Protein AF-D5USF1-F1 (afdb_monomer)

Sequence (126 aa):
MLIGDADVLSHYRALLVREPSLQWAEIWSLASYSKDLSPAAAAPVRLPPGRLRGTAEQVLADLDATHAAYQEYLLACAVPLLIQADPRFGNRESQLVTAVSERVDSIPAARAALAAIRRYGYRSKR

Solvent-accessible surface area (backbone atoms only — not comparable to full-atom values): 6884 Å² total; per-residue (Å²): 134,84,77,49,72,68,56,50,50,54,51,49,44,55,47,41,75,73,32,69,69,52,44,48,51,53,51,48,52,50,23,35,75,43,63,49,36,62,89,84,65,76,88,87,67,79,48,63,76,39,51,39,39,45,33,40,52,50,52,54,51,44,61,73,73,52,58,68,72,58,40,35,46,38,28,60,46,50,50,44,52,47,30,68,39,17,41,33,32,28,69,38,46,68,59,50,53,50,60,39,58,78,30,47,89,81,32,85,30,21,54,60,26,52,53,39,45,58,65,35,36,63,65,73,79,113

Structure (mmCIF, N/CA/C/O backbone):
data_AF-D5USF1-F1
#
_entry.id   AF-D5USF1-F1
#
loop_
_atom_site.group_PDB
_atom_site.id
_atom_site.type_symbol
_atom_site.label_atom_id
_atom_site.label_alt_id
_atom_site.label_comp_id
_atom_site.label_asym_id
_atom_site.label_entity_id
_atom_site.label_seq_id
_atom_site.pdbx_PDB_ins_code
_atom_site.Cartn_x
_atom_site.Cartn_y
_atom_site.Cartn_z
_atom_site.occupancy
_atom_site.B_iso_or_equiv
_atom_site.auth_seq_id
_atom_site.auth_comp_id
_atom_site.auth_asym_id
_atom_site.auth_atom_id
_atom_site.pdbx_PDB_model_num
ATOM 1 N N . MET A 1 1 ? 30.298 6.617 -4.838 1.00 42.69 1 MET A N 1
ATOM 2 C CA . MET A 1 1 ? 29.558 5.360 -5.063 1.00 42.69 1 MET A CA 1
ATOM 3 C C . MET A 1 1 ? 28.088 5.739 -5.126 1.00 42.69 1 MET A C 1
ATOM 5 O O . MET A 1 1 ? 27.538 6.112 -4.101 1.00 42.69 1 MET A O 1
ATOM 9 N N . LEU A 1 2 ? 27.514 5.823 -6.328 1.00 49.16 2 LEU A N 1
ATOM 10 C CA . LEU A 1 2 ? 26.082 6.084 -6.494 1.00 49.16 2 LEU A CA 1
ATOM 11 C C . LEU A 1 2 ? 25.364 4.775 -6.165 1.00 49.16 2 LEU A C 1
ATOM 13 O O . LEU 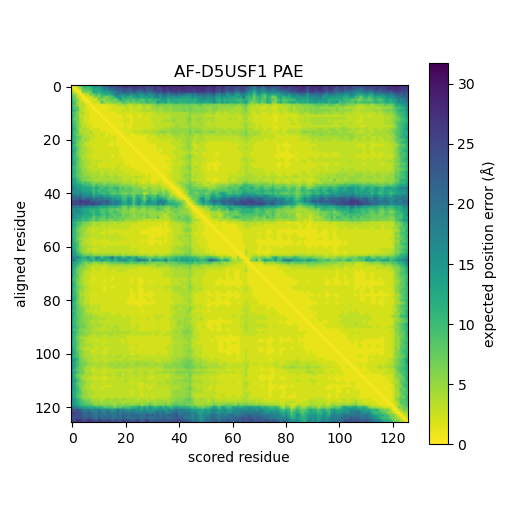A 1 2 ? 25.555 3.787 -6.867 1.00 49.16 2 LEU A O 1
ATOM 17 N N . ILE A 1 3 ? 24.641 4.749 -5.050 1.00 55.62 3 ILE A N 1
ATOM 18 C CA . ILE A 1 3 ? 23.758 3.638 -4.695 1.00 55.62 3 ILE A CA 1
ATOM 19 C C . ILE A 1 3 ? 22.618 3.670 -5.719 1.00 55.62 3 ILE A C 1
ATOM 21 O O . ILE A 1 3 ? 21.973 4.707 -5.861 1.00 55.62 3 ILE A O 1
ATOM 25 N N . GLY A 1 4 ? 22.424 2.591 -6.480 1.00 69.38 4 GLY A N 1
ATOM 26 C CA . GLY A 1 4 ? 21.331 2.518 -7.452 1.00 69.38 4 GLY A CA 1
ATOM 27 C C . GLY A 1 4 ? 19.971 2.422 -6.756 1.00 69.38 4 GLY A C 1
ATOM 28 O O . GLY A 1 4 ? 19.889 1.964 -5.617 1.00 69.38 4 GLY A O 1
ATOM 29 N N . ASP A 1 5 ? 18.889 2.802 -7.436 1.00 66.44 5 ASP A N 1
ATOM 30 C CA . ASP A 1 5 ? 17.533 2.829 -6.855 1.00 66.44 5 ASP A CA 1
ATOM 31 C C . ASP A 1 5 ? 17.109 1.483 -6.230 1.00 66.44 5 ASP A C 1
ATOM 33 O O . ASP A 1 5 ? 16.463 1.448 -5.181 1.00 66.44 5 ASP A O 1
ATOM 37 N N . ALA A 1 6 ? 17.533 0.358 -6.819 1.00 71.25 6 ALA A N 1
ATOM 38 C CA . ALA A 1 6 ? 17.272 -0.985 -6.292 1.00 71.25 6 ALA A CA 1
ATOM 39 C C . ALA A 1 6 ? 18.003 -1.271 -4.963 1.00 71.25 6 ALA A C 1
ATOM 41 O O . ALA A 1 6 ? 17.455 -1.937 -4.075 1.00 71.25 6 ALA A O 1
ATOM 42 N N . ASP A 1 7 ? 19.217 -0.740 -4.801 1.00 80.81 7 ASP A N 1
ATOM 43 C CA . ASP A 1 7 ? 20.003 -0.873 -3.573 1.00 80.81 7 ASP A CA 1
ATOM 44 C C . ASP A 1 7 ? 19.413 0.004 -2.460 1.00 80.81 7 ASP A C 1
ATOM 46 O O . ASP A 1 7 ? 19.319 -0.432 -1.309 1.00 80.81 7 ASP A O 1
ATOM 50 N N . VAL A 1 8 ? 18.933 1.208 -2.809 1.00 84.88 8 VAL A N 1
ATOM 51 C CA . VAL A 1 8 ? 18.210 2.095 -1.882 1.00 84.88 8 VAL A CA 1
ATOM 52 C C . VAL A 1 8 ? 16.937 1.419 -1.381 1.00 84.88 8 VAL A C 1
ATOM 54 O O . VAL A 1 8 ? 16.710 1.362 -0.171 1.00 84.88 8 VAL A O 1
ATOM 57 N N . LEU A 1 9 ? 16.126 0.860 -2.284 1.00 87.38 9 LEU A N 1
ATOM 58 C CA . LEU A 1 9 ? 14.876 0.205 -1.909 1.00 87.38 9 LEU A CA 1
ATOM 59 C C . LEU A 1 9 ? 15.114 -1.025 -1.025 1.00 87.38 9 LEU A C 1
ATOM 61 O O . LEU A 1 9 ? 14.428 -1.211 -0.018 1.00 87.38 9 LEU A O 1
ATOM 65 N N . SER A 1 10 ? 16.106 -1.847 -1.367 1.00 87.81 10 SER A N 1
ATOM 66 C CA . SER A 1 10 ? 16.465 -3.030 -0.579 1.00 87.81 10 SER A CA 1
ATOM 67 C C . SER A 1 10 ? 16.929 -2.651 0.827 1.00 87.81 10 SER A C 1
ATOM 69 O O . SER A 1 10 ? 16.497 -3.258 1.812 1.00 87.81 10 SER A O 1
ATOM 71 N N . HIS A 1 11 ? 17.761 -1.611 0.937 1.00 91.19 11 HIS A N 1
ATOM 72 C CA . HIS A 1 11 ? 18.201 -1.075 2.220 1.00 91.19 11 HIS A CA 1
ATOM 73 C C . HIS A 1 11 ? 17.025 -0.534 3.039 1.00 91.19 11 HIS A C 1
ATOM 75 O O . HIS A 1 11 ? 16.870 -0.883 4.211 1.00 91.19 11 HIS A O 1
ATOM 81 N N . TYR A 1 12 ? 16.157 0.264 2.418 1.00 91.75 12 TYR A N 1
ATOM 82 C CA . TYR A 1 12 ? 15.005 0.854 3.088 1.00 91.75 12 TYR A CA 1
ATOM 83 C C . TYR A 1 12 ? 14.020 -0.209 3.588 1.00 91.75 12 TYR A C 1
ATOM 85 O O . TYR A 1 12 ? 13.599 -0.177 4.745 1.00 91.75 12 TYR A O 1
ATOM 93 N N . ARG A 1 13 ? 13.734 -1.231 2.775 1.00 91.94 13 ARG A N 1
ATOM 94 C CA . ARG A 1 13 ? 12.926 -2.382 3.195 1.00 91.94 13 ARG A CA 1
ATOM 95 C C . ARG A 1 13 ? 13.540 -3.102 4.398 1.00 91.94 13 ARG A C 1
ATOM 97 O O . ARG A 1 13 ? 12.816 -3.493 5.313 1.00 91.94 13 ARG A O 1
ATOM 104 N N . ALA A 1 14 ? 14.862 -3.276 4.422 1.00 92.56 14 ALA A N 1
ATOM 105 C CA . ALA A 1 14 ? 15.550 -3.888 5.556 1.00 92.56 14 ALA A CA 1
ATOM 106 C C . ALA A 1 14 ? 15.450 -3.032 6.832 1.00 92.56 14 ALA A C 1
ATOM 108 O O . ALA A 1 14 ? 15.284 -3.587 7.920 1.00 92.56 14 ALA A O 1
ATOM 109 N N . LEU A 1 15 ? 15.498 -1.700 6.710 1.00 93.69 15 LEU A N 1
ATOM 110 C CA . LEU A 1 15 ? 15.261 -0.783 7.829 1.00 93.69 15 LEU A CA 1
ATOM 111 C C . LEU A 1 15 ? 13.827 -0.894 8.354 1.00 93.69 15 LEU A C 1
ATOM 113 O O . LEU A 1 15 ? 13.638 -1.061 9.557 1.00 93.69 15 LEU A O 1
ATOM 117 N N . LEU A 1 16 ? 12.827 -0.895 7.466 1.00 93.00 16 LEU A N 1
ATOM 118 C CA . LEU A 1 16 ? 11.422 -1.051 7.851 1.00 93.00 16 LEU A CA 1
ATOM 119 C C . LEU A 1 16 ? 11.188 -2.336 8.648 1.00 93.00 16 LEU A C 1
ATOM 121 O O . LEU A 1 16 ? 10.476 -2.316 9.644 1.00 93.00 16 LEU A O 1
ATOM 125 N N . VAL A 1 17 ? 11.811 -3.455 8.272 1.00 89.56 17 VAL A N 1
ATOM 126 C CA . VAL A 1 17 ? 11.678 -4.722 9.018 1.00 89.56 17 VAL A CA 1
ATOM 127 C C . VAL A 1 17 ? 12.216 -4.616 10.450 1.00 89.56 17 VAL A C 1
ATOM 129 O O . VAL A 1 17 ? 11.680 -5.263 11.349 1.00 89.56 17 VAL A O 1
ATOM 132 N N . ARG A 1 18 ? 13.266 -3.822 10.668 1.00 91.50 18 ARG A N 1
ATOM 133 C CA . ARG A 1 18 ? 13.984 -3.740 11.947 1.00 91.50 18 ARG A CA 1
ATOM 134 C C . ARG A 1 18 ? 13.425 -2.686 12.895 1.00 91.50 18 ARG A C 1
ATOM 136 O O . ARG A 1 18 ? 13.539 -2.864 14.101 1.00 91.50 18 ARG A O 1
ATOM 143 N N . GLU A 1 19 ? 12.813 -1.634 12.359 1.00 93.75 19 GLU A N 1
ATOM 144 C CA . GLU A 1 19 ? 12.444 -0.437 13.114 1.00 93.75 19 GLU A CA 1
ATOM 145 C C . GLU A 1 19 ? 10.916 -0.222 13.120 1.00 93.75 19 GLU A C 1
ATOM 147 O O . GLU A 1 19 ? 10.362 0.353 12.177 1.00 93.75 19 GLU A O 1
ATOM 152 N N . PRO A 1 20 ? 10.190 -0.632 14.182 1.00 90.00 20 PRO A N 1
ATOM 153 C CA . PRO A 1 20 ? 8.737 -0.452 14.272 1.00 90.00 20 PRO A CA 1
ATOM 154 C C . PRO A 1 20 ? 8.278 1.010 14.188 1.00 90.00 20 PRO A C 1
ATOM 156 O O . PRO A 1 20 ? 7.186 1.292 13.698 1.00 90.00 20 PRO A O 1
ATOM 159 N N . SER A 1 21 ? 9.110 1.949 14.648 1.00 89.69 21 SER A N 1
ATOM 160 C CA . SER A 1 21 ? 8.851 3.387 14.530 1.00 89.69 21 SER A CA 1
ATOM 161 C C . SER A 1 21 ? 8.822 3.842 13.071 1.00 89.69 21 SER A C 1
ATOM 163 O O . SER A 1 21 ? 7.962 4.642 12.713 1.00 89.69 21 SER A O 1
ATOM 165 N N . LEU A 1 22 ? 9.695 3.293 12.217 1.00 91.88 22 LEU A N 1
ATOM 166 C CA . LEU A 1 22 ? 9.692 3.571 10.780 1.00 91.88 22 LEU A CA 1
ATOM 167 C C . LEU A 1 22 ? 8.492 2.927 10.083 1.00 91.88 22 LEU A C 1
ATOM 169 O O . LEU A 1 22 ? 7.887 3.564 9.229 1.00 91.88 22 LEU A O 1
ATOM 173 N N . GLN A 1 23 ? 8.088 1.717 10.485 1.00 92.56 23 GLN A N 1
ATOM 174 C CA . GLN A 1 23 ? 6.852 1.106 9.971 1.00 92.56 23 GLN A CA 1
ATOM 175 C C . GLN A 1 23 ? 5.635 1.986 10.258 1.00 92.56 23 GLN A C 1
ATOM 177 O O . GLN A 1 23 ? 4.793 2.196 9.387 1.00 92.56 23 GLN A O 1
ATOM 182 N N . TRP A 1 24 ? 5.541 2.509 11.484 1.00 90.75 24 TRP A N 1
ATOM 183 C CA . TRP A 1 24 ? 4.465 3.424 11.838 1.00 90.75 24 TRP A CA 1
ATOM 184 C C . TRP A 1 24 ? 4.560 4.744 11.078 1.00 90.75 24 TRP A C 1
ATOM 186 O O . TRP A 1 24 ? 3.537 5.218 10.596 1.00 90.75 24 TRP A O 1
ATOM 196 N N . ALA A 1 25 ? 5.756 5.323 10.949 1.00 91.38 25 ALA A N 1
ATOM 197 C CA . ALA A 1 25 ? 5.954 6.554 10.191 1.00 91.38 25 ALA A CA 1
ATOM 198 C C . ALA A 1 25 ? 5.476 6.404 8.740 1.00 91.38 25 ALA A C 1
ATOM 200 O O . ALA A 1 25 ? 4.828 7.309 8.222 1.00 91.38 25 ALA A O 1
ATOM 201 N N . GLU A 1 26 ? 5.718 5.243 8.131 1.00 93.50 26 GLU A N 1
ATOM 202 C CA . GLU A 1 26 ? 5.256 4.921 6.783 1.00 93.50 26 GLU A CA 1
ATOM 203 C C . GLU A 1 26 ? 3.728 4.811 6.691 1.00 93.50 26 GLU A C 1
ATOM 205 O O . GLU A 1 26 ? 3.093 5.396 5.818 1.00 93.50 26 GLU A O 1
ATOM 210 N N . ILE A 1 27 ? 3.102 4.094 7.627 1.00 93.19 27 ILE A N 1
ATOM 211 C CA . ILE A 1 27 ? 1.637 3.985 7.667 1.00 93.19 27 ILE A CA 1
ATOM 212 C C . ILE A 1 27 ? 1.011 5.364 7.907 1.00 93.19 27 ILE A C 1
ATOM 214 O O . ILE A 1 27 ? 0.030 5.726 7.259 1.00 93.19 27 ILE A O 1
ATOM 218 N N . TRP A 1 28 ? 1.571 6.142 8.834 1.00 91.94 28 TRP A N 1
ATOM 219 C CA . TRP A 1 28 ? 1.077 7.466 9.189 1.00 91.94 28 TRP A CA 1
ATOM 220 C C . TRP A 1 28 ? 1.255 8.473 8.052 1.00 91.94 28 TRP A C 1
ATOM 222 O O . TRP A 1 28 ? 0.353 9.279 7.833 1.00 91.94 28 TRP A O 1
ATOM 232 N N . SER A 1 29 ? 2.363 8.435 7.305 1.00 92.06 29 SER A N 1
ATOM 233 C CA . SER A 1 29 ? 2.595 9.362 6.190 1.00 92.06 29 SER A CA 1
ATOM 234 C C . SER A 1 29 ? 1.541 9.169 5.095 1.00 92.06 29 SER A C 1
ATOM 236 O O . SER A 1 29 ? 0.880 10.129 4.700 1.00 92.06 29 SER A O 1
ATOM 238 N N . LEU A 1 30 ? 1.288 7.919 4.700 1.00 93.31 30 LEU A N 1
ATOM 239 C CA . LEU A 1 30 ? 0.281 7.562 3.699 1.00 93.31 30 LEU A CA 1
ATOM 240 C C . LEU A 1 30 ? -1.142 7.864 4.190 1.00 93.31 30 LEU A C 1
ATOM 242 O O . LEU A 1 30 ? -1.957 8.439 3.467 1.00 93.31 30 LEU A O 1
ATOM 246 N N . ALA A 1 31 ? -1.444 7.520 5.441 1.00 92.44 31 ALA A N 1
ATOM 247 C CA . ALA A 1 31 ? -2.779 7.691 6.002 1.00 92.44 31 ALA A CA 1
ATOM 248 C C . ALA A 1 31 ? -3.127 9.140 6.353 1.00 92.44 31 ALA A C 1
ATOM 250 O O . ALA A 1 31 ? -4.290 9.527 6.254 1.00 92.44 31 ALA A O 1
ATOM 251 N N . SER A 1 32 ? -2.150 9.960 6.741 1.00 91.44 32 SER A N 1
ATOM 252 C CA . SER A 1 32 ? -2.371 11.391 6.967 1.00 91.44 32 SER A CA 1
ATOM 253 C C . SER A 1 32 ? -2.517 12.149 5.649 1.00 91.44 32 SER A C 1
ATOM 255 O O . SER A 1 32 ? -3.401 13.001 5.544 1.00 91.44 32 SER A O 1
ATOM 257 N N . TYR A 1 33 ? -1.747 11.780 4.618 1.00 92.19 33 TYR A N 1
ATOM 258 C CA . TYR A 1 33 ? -1.913 12.311 3.265 1.00 92.19 33 TYR A CA 1
ATOM 259 C C . TYR A 1 33 ? -3.333 12.062 2.736 1.00 92.19 33 TYR A C 1
ATOM 261 O O . TYR A 1 33 ? -4.017 12.994 2.308 1.00 92.19 33 TYR A O 1
ATOM 269 N N . SER A 1 34 ? -3.825 10.826 2.866 1.00 93.00 34 SER A N 1
ATOM 270 C CA . SER A 1 34 ? -5.186 10.451 2.459 1.00 93.00 34 SER A CA 1
ATOM 271 C C . SER A 1 34 ? -6.283 10.849 3.455 1.00 93.00 34 SER A C 1
ATOM 273 O O . SER A 1 34 ? -7.451 10.551 3.218 1.00 93.00 34 SER A O 1
ATOM 275 N N . LYS A 1 35 ? -5.937 11.535 4.555 1.00 90.50 35 LYS A N 1
ATOM 276 C CA . LYS A 1 35 ? -6.851 11.979 5.628 1.00 90.50 35 LYS A CA 1
ATOM 277 C C . LYS A 1 35 ? -7.567 10.853 6.392 1.00 90.50 35 LYS A C 1
ATOM 279 O O . LYS A 1 35 ? -8.510 11.126 7.135 1.00 90.50 35 LYS A O 1
ATOM 284 N N . ASP A 1 36 ? -7.105 9.612 6.269 1.00 90.69 36 ASP A N 1
ATOM 285 C CA . ASP A 1 36 ? -7.587 8.476 7.063 1.00 90.69 36 ASP A CA 1
ATOM 286 C C . ASP A 1 36 ? -7.130 8.574 8.530 1.00 90.69 36 ASP A C 1
ATOM 288 O O . ASP A 1 36 ? -7.813 8.097 9.446 1.00 90.69 36 ASP A O 1
ATOM 292 N N . LEU A 1 37 ? -5.985 9.223 8.772 1.00 88.50 37 LEU A N 1
ATOM 293 C CA . LEU A 1 37 ? -5.466 9.521 10.105 1.00 88.50 37 LEU A CA 1
ATOM 294 C C . LEU A 1 37 ? -5.255 11.021 10.315 1.00 88.50 37 LEU A C 1
ATOM 296 O O . LEU A 1 37 ? -4.838 11.755 9.424 1.00 88.50 37 LEU A O 1
ATOM 300 N N . SER A 1 38 ? -5.509 11.466 11.547 1.00 82.25 38 SER A N 1
ATOM 301 C CA . SER A 1 38 ? -5.141 12.813 11.978 1.00 82.25 38 SER A CA 1
ATOM 302 C C . SER A 1 38 ? -3.617 12.930 12.101 1.00 82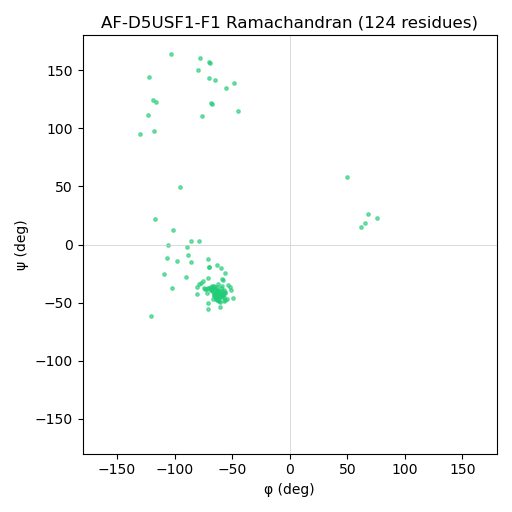.25 38 SER A C 1
ATOM 304 O O . SER A 1 38 ? -2.986 12.003 12.621 1.00 82.25 38 SER A O 1
ATOM 306 N N . PRO A 1 39 ? -3.021 14.084 11.752 1.00 74.00 39 PRO A N 1
ATOM 307 C CA . PRO A 1 39 ? -1.612 14.351 12.025 1.00 74.00 39 PRO A CA 1
ATOM 308 C C . PRO A 1 39 ? -1.238 14.223 13.512 1.00 74.00 39 PRO A C 1
ATOM 310 O O . PRO A 1 39 ? -0.096 13.926 13.839 1.00 74.00 39 PRO A O 1
ATOM 313 N N . ALA A 1 40 ? -2.204 14.394 14.422 1.00 76.62 40 ALA A N 1
ATOM 314 C CA . ALA A 1 40 ? -2.003 14.250 15.865 1.00 76.62 40 ALA A CA 1
ATOM 315 C C . ALA A 1 40 ? -2.148 12.799 16.380 1.00 76.62 40 ALA A C 1
ATOM 317 O O . ALA A 1 40 ? -2.114 12.571 17.588 1.00 76.62 40 ALA A O 1
ATOM 318 N N . ALA A 1 41 ? -2.368 11.813 15.502 1.00 73.62 41 ALA A N 1
ATOM 319 C CA . ALA A 1 41 ? -2.549 10.421 15.910 1.00 73.62 41 ALA A CA 1
ATOM 320 C C . ALA A 1 41 ? -1.241 9.819 16.462 1.00 73.62 41 ALA A C 1
ATOM 322 O O . ALA A 1 41 ? -0.236 9.747 15.758 1.00 73.62 41 ALA A O 1
ATOM 323 N N . ALA A 1 42 ? -1.269 9.348 17.712 1.00 68.81 42 ALA A N 1
ATOM 324 C CA . ALA A 1 42 ? -0.137 8.670 18.343 1.00 68.81 42 ALA A CA 1
ATOM 325 C C . ALA A 1 42 ? -0.008 7.194 17.903 1.00 68.81 42 ALA A C 1
ATOM 327 O O . ALA A 1 42 ? -1.005 6.524 17.624 1.00 68.81 42 ALA A O 1
ATOM 328 N N . ALA A 1 43 ? 1.228 6.683 17.882 1.00 62.41 43 ALA A N 1
ATOM 329 C CA . ALA A 1 43 ? 1.563 5.269 17.665 1.00 62.41 43 ALA A CA 1
ATOM 330 C C . ALA A 1 43 ? 1.335 4.411 18.936 1.00 62.41 43 ALA A C 1
ATOM 332 O O . ALA A 1 43 ? 1.438 4.960 20.033 1.00 62.41 43 ALA A O 1
ATOM 333 N N . PRO A 1 44 ? 1.196 3.067 18.862 1.00 61.50 44 PRO A N 1
ATOM 334 C CA . PRO A 1 44 ? 0.747 2.236 17.750 1.00 61.50 44 PRO A CA 1
ATOM 335 C C . PRO A 1 44 ? -0.569 1.518 18.110 1.00 61.50 44 PRO A C 1
ATOM 337 O O . PRO A 1 44 ? -0.640 0.730 19.054 1.00 61.50 44 PRO A O 1
ATOM 340 N N . VAL A 1 45 ? -1.618 1.731 17.318 1.00 55.88 45 VAL A N 1
ATOM 341 C CA . VAL A 1 45 ? -2.874 0.981 17.446 1.00 55.88 45 VAL A CA 1
ATOM 342 C C . VAL A 1 45 ? -3.093 0.241 16.136 1.00 55.88 45 VAL A C 1
ATOM 344 O O . VAL A 1 45 ? -3.106 0.862 15.075 1.00 55.88 45 VAL A O 1
ATOM 347 N N . ARG A 1 46 ? -3.255 -1.090 16.205 1.00 66.19 46 ARG A N 1
ATOM 348 C CA . ARG A 1 46 ? -3.901 -1.857 15.126 1.00 66.19 46 ARG A CA 1
ATOM 349 C C . ARG A 1 46 ? -5.140 -1.081 14.712 1.00 66.19 46 ARG A C 1
ATOM 351 O O . ARG A 1 46 ? -6.041 -0.911 15.534 1.00 66.19 46 ARG A O 1
ATOM 358 N N . LEU A 1 47 ? -5.165 -0.579 13.485 1.00 73.50 47 LEU A N 1
ATOM 359 C CA . LEU A 1 47 ? -6.265 0.266 13.065 1.00 73.50 47 LEU A CA 1
ATOM 360 C C . LEU A 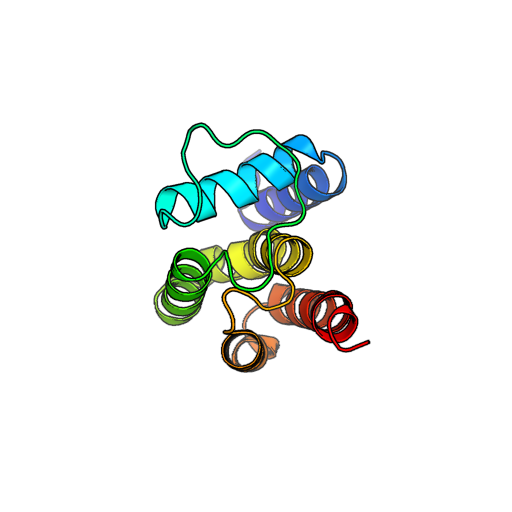1 47 ? -7.546 -0.578 13.052 1.00 73.50 47 LEU A C 1
ATOM 362 O O . LEU A 1 47 ? -7.503 -1.760 12.694 1.00 73.50 47 LEU A O 1
ATOM 366 N N . PRO A 1 48 ? -8.693 -0.010 13.461 1.00 74.88 48 PRO A N 1
ATOM 367 C CA . PRO A 1 48 ? -9.978 -0.642 13.218 1.00 74.88 48 PRO A CA 1
ATOM 368 C C . PRO A 1 48 ? -10.085 -1.084 11.748 1.00 74.88 48 PRO A C 1
ATOM 370 O O . PRO A 1 48 ? -9.665 -0.326 10.870 1.00 74.88 48 PRO A O 1
ATOM 373 N N . PRO A 1 49 ? -10.634 -2.278 11.461 1.00 75.75 49 PRO A N 1
ATOM 374 C CA . PRO A 1 49 ? -10.726 -2.772 10.094 1.00 75.75 49 PRO A CA 1
ATOM 375 C C . PRO A 1 49 ? -11.445 -1.789 9.167 1.00 75.75 49 PRO A C 1
ATOM 377 O O . PRO A 1 49 ? -12.519 -1.280 9.495 1.00 75.75 49 PRO A O 1
ATOM 380 N N . GLY A 1 50 ? -10.879 -1.561 7.985 1.00 81.25 50 GLY A N 1
ATOM 381 C CA . GLY A 1 50 ? -11.449 -0.684 6.970 1.00 81.25 50 GLY A CA 1
ATOM 382 C C . GLY A 1 50 ? -11.299 0.810 7.258 1.00 81.25 50 GLY A C 1
ATOM 383 O O . GLY A 1 50 ? -12.106 1.586 6.742 1.00 81.25 50 GLY A O 1
ATOM 384 N N . ARG A 1 51 ? -10.323 1.206 8.087 1.00 87.31 51 ARG A N 1
ATOM 385 C CA . ARG A 1 51 ? -10.027 2.610 8.422 1.00 87.31 51 ARG A CA 1
ATOM 386 C C . ARG A 1 51 ? -9.088 3.284 7.421 1.00 87.31 51 ARG A C 1
ATOM 388 O O . ARG A 1 51 ? -9.036 4.504 7.415 1.00 87.31 51 ARG A O 1
ATOM 395 N N . LEU A 1 52 ? -8.404 2.514 6.574 1.00 92.56 52 LEU A N 1
ATOM 396 C CA . LEU A 1 52 ? -7.507 3.026 5.532 1.00 92.56 52 LEU A CA 1
ATOM 397 C C . LEU A 1 52 ? -8.205 3.147 4.165 1.00 92.56 52 LEU A C 1
ATOM 399 O O . LEU A 1 52 ? -7.728 2.596 3.175 1.00 92.56 52 LEU A O 1
ATOM 403 N N . ARG A 1 53 ? -9.393 3.768 4.100 1.00 94.69 53 ARG A N 1
ATOM 404 C CA . ARG A 1 53 ? -10.182 3.816 2.851 1.00 94.69 53 ARG A CA 1
ATOM 405 C C . ARG A 1 53 ? -9.548 4.726 1.808 1.00 94.69 53 ARG A C 1
ATOM 407 O O . ARG A 1 53 ? -9.372 4.285 0.674 1.00 94.69 53 ARG A O 1
ATOM 414 N N . GLY A 1 54 ? -9.207 5.956 2.188 1.00 95.81 54 GLY A N 1
ATOM 415 C CA . GLY A 1 54 ? -8.578 6.914 1.282 1.00 95.81 54 GLY A CA 1
ATOM 416 C C . GLY A 1 54 ? -7.183 6.457 0.862 1.00 95.81 54 GLY A C 1
ATOM 417 O O . GLY A 1 54 ? -6.814 6.570 -0.303 1.00 95.81 54 GLY A O 1
ATOM 418 N N . THR A 1 55 ? -6.419 5.868 1.782 1.00 96.50 55 THR A N 1
ATOM 419 C CA . THR A 1 55 ? -5.103 5.296 1.489 1.00 96.50 55 THR A CA 1
ATOM 420 C C . THR A 1 55 ? -5.217 4.110 0.548 1.00 96.50 55 THR A C 1
ATOM 422 O O . THR A 1 55 ? -4.435 4.012 -0.391 1.00 96.50 55 THR A O 1
ATOM 425 N N . ALA A 1 56 ? -6.201 3.227 0.742 1.00 96.56 56 ALA A N 1
ATOM 426 C CA . ALA A 1 56 ? -6.433 2.124 -0.183 1.00 96.56 56 ALA A CA 1
ATOM 427 C C . ALA A 1 56 ? -6.793 2.621 -1.592 1.00 96.56 56 ALA A C 1
ATOM 429 O O . ALA A 1 56 ? -6.306 2.062 -2.570 1.00 96.56 56 ALA A O 1
ATOM 430 N N . GLU A 1 57 ? -7.606 3.674 -1.706 1.00 97.12 57 GLU A N 1
ATOM 431 C CA . GLU A 1 57 ? -7.927 4.307 -2.993 1.00 97.12 57 GLU A CA 1
ATOM 432 C C . GLU A 1 57 ? -6.693 4.889 -3.676 1.00 97.12 57 GLU A C 1
ATOM 434 O O . GLU A 1 57 ? -6.461 4.602 -4.849 1.00 97.12 57 GLU A O 1
ATOM 439 N N . GLN A 1 58 ? -5.882 5.646 -2.935 1.00 96.56 58 GLN A N 1
ATOM 440 C CA . GLN A 1 58 ? -4.672 6.257 -3.474 1.00 96.56 58 GLN A CA 1
ATOM 441 C C . GLN A 1 58 ? -3.663 5.198 -3.923 1.00 96.56 58 GLN A C 1
ATOM 443 O O . GLN A 1 58 ? -3.169 5.267 -5.039 1.00 96.56 58 GLN A O 1
ATOM 448 N N . VAL A 1 59 ? -3.416 4.171 -3.105 1.00 96.75 59 VAL A N 1
ATOM 449 C CA . VAL A 1 59 ? -2.472 3.098 -3.451 1.00 96.75 59 VAL A CA 1
ATOM 450 C C . VAL A 1 59 ? -2.930 2.328 -4.688 1.00 96.75 59 VAL A C 1
ATOM 452 O O . VAL A 1 59 ? -2.101 1.989 -5.527 1.00 96.75 59 VAL A O 1
ATOM 455 N N . LEU A 1 60 ? -4.229 2.051 -4.834 1.00 97.00 60 LEU A N 1
ATOM 456 C CA . LEU A 1 60 ? -4.749 1.405 -6.042 1.00 97.00 60 LEU A CA 1
ATOM 457 C C . LEU A 1 60 ? -4.569 2.298 -7.276 1.00 97.00 60 LEU A C 1
ATOM 459 O O . LEU A 1 60 ? -4.089 1.819 -8.300 1.00 97.00 60 LEU A O 1
ATOM 463 N N . ALA A 1 61 ? -4.882 3.592 -7.161 1.00 95.56 61 ALA A N 1
ATOM 464 C CA . ALA A 1 61 ? -4.669 4.551 -8.243 1.00 95.56 61 ALA A CA 1
ATOM 465 C C . ALA A 1 61 ? -3.184 4.667 -8.621 1.00 95.56 61 ALA A C 1
ATOM 467 O O . ALA A 1 61 ? -2.841 4.687 -9.802 1.00 95.56 61 ALA A O 1
ATOM 468 N N . ASP A 1 62 ? -2.293 4.685 -7.632 1.00 95.25 62 ASP A N 1
ATOM 469 C CA . ASP A 1 62 ? -0.858 4.783 -7.859 1.00 95.25 62 ASP A CA 1
ATOM 470 C C . ASP A 1 62 ? -0.300 3.519 -8.510 1.00 95.25 62 ASP A C 1
ATOM 472 O O . ASP A 1 62 ? 0.531 3.607 -9.415 1.00 95.25 62 ASP A O 1
ATOM 476 N N . LEU A 1 63 ? -0.779 2.337 -8.112 1.00 94.69 63 LEU A N 1
ATOM 477 C CA . LEU A 1 63 ? -0.411 1.090 -8.777 1.00 94.69 63 LEU A CA 1
ATOM 478 C C . LEU A 1 63 ? -0.784 1.119 -10.263 1.00 94.69 63 LEU A C 1
ATOM 480 O O . LEU A 1 63 ? -0.030 0.570 -11.067 1.00 94.69 63 LEU A O 1
ATOM 484 N N . ASP A 1 64 ? -1.896 1.752 -10.640 1.00 91.50 64 ASP A N 1
ATOM 485 C CA . ASP A 1 64 ? -2.361 1.860 -12.030 1.00 91.50 64 ASP A CA 1
ATOM 486 C C . ASP A 1 64 ? -1.660 2.964 -12.837 1.00 91.50 64 ASP A C 1
ATOM 488 O O . ASP A 1 64 ? -1.399 2.775 -14.024 1.00 91.50 64 ASP A O 1
ATOM 492 N N . ALA A 1 65 ? -1.335 4.103 -12.219 1.00 84.56 65 ALA A N 1
ATOM 493 C CA . ALA A 1 65 ? -0.950 5.319 -12.943 1.00 84.56 65 ALA A CA 1
ATOM 494 C C . ALA A 1 65 ? 0.547 5.674 -12.889 1.00 84.56 65 ALA A C 1
ATOM 496 O O . ALA A 1 65 ? 0.991 6.562 -13.620 1.00 84.56 65 ALA A O 1
ATOM 497 N N . THR A 1 66 ? 1.336 5.032 -12.023 1.00 80.94 66 THR A N 1
ATOM 498 C CA . THR A 1 66 ? 2.730 5.442 -11.773 1.00 80.94 66 THR A CA 1
ATOM 49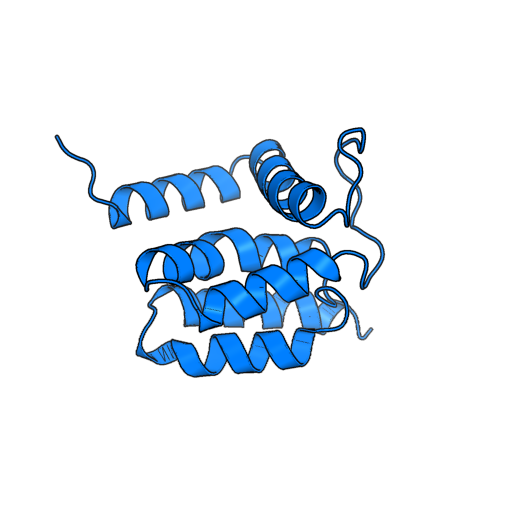9 C C . THR A 1 66 ? 3.762 4.545 -12.451 1.00 80.94 66 THR A C 1
ATOM 501 O O . THR A 1 66 ? 3.471 3.434 -12.892 1.00 80.94 66 THR A O 1
ATOM 504 N N . HIS A 1 67 ? 5.001 5.032 -12.545 1.00 88.62 67 HIS A N 1
ATOM 505 C CA . HIS A 1 67 ? 6.110 4.290 -13.142 1.00 88.62 67 HIS A CA 1
ATOM 506 C C . HIS A 1 67 ? 6.541 3.083 -12.288 1.00 88.62 67 HIS A C 1
ATOM 508 O O . HIS A 1 67 ? 6.403 3.073 -11.064 1.00 88.62 67 HIS A O 1
ATOM 514 N N . ALA A 1 68 ? 7.164 2.091 -12.935 1.00 88.94 68 ALA A N 1
ATOM 515 C CA . ALA A 1 68 ? 7.538 0.809 -12.327 1.00 88.94 68 ALA A CA 1
ATOM 516 C C . ALA A 1 68 ? 8.347 0.932 -11.021 1.00 88.94 68 ALA A C 1
ATOM 518 O O . ALA A 1 68 ? 8.122 0.158 -10.099 1.00 88.94 68 ALA A O 1
ATOM 519 N N . ALA A 1 69 ? 9.245 1.918 -10.899 1.00 89.62 69 ALA A N 1
ATOM 520 C CA . ALA A 1 69 ? 10.016 2.099 -9.664 1.00 89.62 69 ALA A CA 1
ATOM 521 C C . ALA A 1 69 ? 9.151 2.503 -8.449 1.00 89.62 69 ALA A C 1
ATOM 523 O O . ALA A 1 69 ? 9.408 2.036 -7.341 1.00 89.62 69 ALA A O 1
ATOM 524 N N . TYR A 1 70 ? 8.100 3.314 -8.638 1.00 92.25 70 TYR A N 1
ATOM 525 C CA . TYR A 1 70 ? 7.185 3.643 -7.541 1.00 92.25 70 TYR A CA 1
ATOM 526 C C . TYR A 1 70 ? 6.287 2.453 -7.195 1.00 92.25 70 TYR A C 1
ATOM 528 O O . TYR A 1 70 ? 6.087 2.156 -6.019 1.00 92.25 70 TYR A O 1
ATOM 536 N N . GLN A 1 71 ? 5.835 1.700 -8.203 1.00 95.06 71 GLN A N 1
ATOM 537 C CA . GLN A 1 71 ? 5.107 0.447 -7.985 1.00 95.06 71 GLN A CA 1
ATOM 538 C C . GLN A 1 71 ? 5.949 -0.578 -7.209 1.00 95.06 71 GLN A C 1
ATOM 540 O O . GLN A 1 71 ? 5.450 -1.204 -6.277 1.00 95.06 71 GLN A O 1
ATOM 545 N N . GLU A 1 72 ? 7.233 -0.723 -7.549 1.00 94.81 72 GLU A N 1
ATOM 546 C CA . GLU A 1 72 ? 8.168 -1.605 -6.842 1.00 94.81 72 GLU A CA 1
ATOM 547 C C . GLU A 1 72 ? 8.298 -1.184 -5.368 1.00 94.81 72 GLU A C 1
ATOM 549 O O . GLU A 1 72 ? 8.186 -2.028 -4.481 1.00 94.81 72 GLU A O 1
ATOM 554 N N . TYR A 1 73 ? 8.423 0.117 -5.082 1.00 95.19 73 TYR A N 1
ATOM 555 C CA . TYR A 1 73 ? 8.396 0.639 -3.711 1.00 95.19 73 TYR A CA 1
ATOM 556 C C . TYR A 1 73 ? 7.078 0.333 -2.982 1.00 95.19 73 TYR A C 1
ATOM 558 O O . TYR A 1 73 ? 7.105 -0.204 -1.869 1.00 95.19 73 TYR A O 1
ATOM 566 N N . LEU A 1 74 ? 5.927 0.617 -3.601 1.00 96.62 74 LEU A N 1
ATOM 567 C CA . LEU A 1 74 ? 4.618 0.372 -2.991 1.00 96.62 74 LEU A CA 1
ATOM 568 C C . LEU A 1 74 ? 4.452 -1.104 -2.621 1.00 96.62 74 LEU A C 1
ATOM 570 O O . LEU A 1 74 ? 4.001 -1.426 -1.523 1.00 96.62 74 LEU A O 1
ATOM 574 N N . LEU A 1 75 ? 4.850 -2.008 -3.512 1.00 96.56 75 LEU A N 1
ATOM 575 C CA . LEU A 1 75 ? 4.704 -3.448 -3.322 1.00 96.56 75 LEU A CA 1
ATOM 576 C C . LEU A 1 75 ? 5.750 -4.027 -2.359 1.00 96.56 75 LEU A C 1
ATOM 578 O O . LEU A 1 75 ? 5.443 -4.957 -1.610 1.00 96.56 75 LEU A O 1
ATOM 582 N N . ALA A 1 76 ? 6.966 -3.481 -2.336 1.00 95.38 76 ALA A N 1
ATOM 583 C CA . ALA A 1 76 ? 8.037 -3.950 -1.459 1.00 95.38 76 ALA A CA 1
ATOM 584 C C . ALA A 1 76 ? 7.896 -3.451 -0.013 1.00 95.38 76 ALA A C 1
ATOM 586 O O . ALA A 1 76 ? 8.274 -4.174 0.915 1.00 95.38 76 ALA A O 1
ATOM 587 N N . CYS A 1 77 ? 7.371 -2.235 0.171 1.00 95.31 77 CYS A N 1
ATOM 588 C CA . CYS A 1 77 ? 7.395 -1.514 1.444 1.00 95.31 77 CYS A CA 1
ATOM 589 C C . CYS A 1 77 ? 5.990 -1.186 1.960 1.00 95.31 77 CYS A C 1
ATOM 591 O O . CYS A 1 77 ? 5.602 -1.679 3.020 1.00 95.31 77 CYS A O 1
ATOM 593 N N . ALA A 1 78 ? 5.211 -0.396 1.217 1.00 95.31 78 ALA A N 1
ATOM 594 C CA . ALA A 1 78 ? 3.960 0.174 1.721 1.00 95.31 78 ALA A CA 1
ATOM 595 C C . ALA A 1 78 ? 2.848 -0.875 1.899 1.00 95.31 78 ALA A C 1
ATOM 597 O O . ALA A 1 78 ? 2.310 -1.044 2.993 1.00 95.31 78 ALA A O 1
ATOM 598 N N . VAL A 1 79 ? 2.516 -1.627 0.845 1.00 96.00 79 VAL A N 1
ATOM 599 C CA . VAL A 1 79 ? 1.411 -2.600 0.832 1.00 96.00 79 VAL A CA 1
ATOM 600 C C . VAL A 1 79 ? 1.519 -3.634 1.963 1.00 96.00 79 VAL A C 1
ATOM 602 O O . VAL A 1 79 ? 0.524 -3.832 2.668 1.00 96.00 79 VAL A O 1
ATOM 605 N N . PRO A 1 80 ? 2.683 -4.268 2.220 1.00 94.75 80 PRO A N 1
ATOM 606 C CA . PRO A 1 80 ? 2.826 -5.186 3.348 1.00 94.75 80 PRO A CA 1
ATOM 607 C C . PRO A 1 80 ? 2.486 -4.555 4.705 1.00 94.75 80 PRO A C 1
ATOM 609 O O . PRO A 1 80 ? 1.817 -5.193 5.520 1.00 94.75 80 PRO A O 1
ATOM 612 N N . LEU A 1 81 ? 2.912 -3.309 4.940 1.00 93.94 81 LEU A N 1
ATOM 613 C CA . LEU A 1 81 ? 2.667 -2.594 6.194 1.00 93.94 81 LEU A CA 1
ATOM 614 C C . LEU A 1 81 ? 1.200 -2.180 6.338 1.00 93.94 81 LEU A C 1
ATOM 616 O O . LEU A 1 81 ? 0.614 -2.363 7.406 1.00 93.94 81 LEU A O 1
ATOM 620 N N . LEU A 1 82 ? 0.581 -1.697 5.259 1.00 93.81 82 LEU A N 1
ATOM 621 C CA . LEU A 1 82 ? -0.826 -1.295 5.252 1.00 93.81 82 LEU A CA 1
ATOM 622 C C . LEU A 1 82 ? -1.758 -2.482 5.516 1.00 93.81 82 LEU A C 1
ATOM 624 O O . LEU A 1 82 ? -2.672 -2.365 6.325 1.00 93.81 82 LEU A O 1
ATOM 628 N N . ILE A 1 83 ? -1.497 -3.645 4.912 1.00 92.88 83 ILE A N 1
ATOM 629 C CA . ILE A 1 83 ? -2.273 -4.875 5.157 1.00 92.88 83 ILE A CA 1
ATOM 630 C C . ILE A 1 83 ? -2.043 -5.398 6.579 1.00 92.88 83 ILE A C 1
ATOM 632 O O . ILE A 1 83 ? -2.965 -5.901 7.224 1.00 92.88 83 ILE A O 1
ATOM 636 N N . GLN A 1 84 ? -0.821 -5.281 7.100 1.00 91.31 84 GLN A N 1
ATOM 637 C CA . GLN A 1 84 ? -0.541 -5.638 8.488 1.00 91.31 84 GLN A CA 1
ATOM 638 C C . GLN A 1 84 ? -1.312 -4.739 9.475 1.00 91.31 84 GLN A C 1
ATOM 640 O O . GLN A 1 84 ? -1.763 -5.230 10.515 1.00 91.31 84 GLN A O 1
ATOM 645 N N . ALA A 1 85 ? -1.471 -3.450 9.154 1.00 90.12 85 ALA A N 1
ATOM 646 C CA . ALA A 1 85 ? -2.164 -2.465 9.984 1.00 90.12 85 ALA A CA 1
ATOM 647 C C . ALA A 1 85 ? -3.698 -2.526 9.862 1.00 90.12 85 ALA A C 1
ATOM 649 O O . ALA A 1 85 ? -4.386 -2.462 10.881 1.00 90.12 85 ALA A O 1
ATOM 650 N N . ASP A 1 86 ? -4.217 -2.683 8.642 1.00 91.25 86 ASP A N 1
ATOM 651 C CA . ASP A 1 86 ? -5.631 -2.857 8.301 1.00 91.25 86 ASP A CA 1
ATOM 652 C C . ASP A 1 86 ? -5.786 -4.069 7.360 1.00 91.25 86 ASP A C 1
ATOM 654 O O . ASP A 1 86 ? -5.679 -3.929 6.138 1.00 91.25 86 ASP A O 1
ATOM 658 N N . PRO A 1 87 ? -6.091 -5.267 7.895 1.00 90.81 87 PRO A N 1
ATOM 659 C CA . PRO A 1 87 ? -6.240 -6.482 7.092 1.00 90.81 87 PRO A CA 1
ATOM 660 C C . PRO A 1 87 ? -7.327 -6.419 6.018 1.00 90.81 87 PRO A C 1
ATOM 662 O O . PRO A 1 87 ? -7.299 -7.219 5.088 1.00 90.81 87 PRO A O 1
ATOM 665 N N . ARG A 1 88 ? -8.296 -5.500 6.143 1.00 91.00 88 ARG A N 1
ATOM 666 C CA . ARG A 1 88 ? -9.332 -5.297 5.121 1.00 91.00 88 ARG A CA 1
ATOM 667 C C . ARG A 1 88 ? -8.918 -4.292 4.058 1.00 91.00 88 ARG A C 1
ATOM 669 O O . ARG A 1 88 ? -9.654 -4.144 3.084 1.00 91.00 88 ARG A O 1
ATOM 676 N N . PHE A 1 89 ? -7.799 -3.594 4.251 1.00 93.69 89 PHE A N 1
ATOM 677 C CA . PHE A 1 89 ? -7.275 -2.590 3.333 1.00 93.69 89 PHE A CA 1
ATOM 678 C C . PHE A 1 89 ? -8.348 -1.580 2.917 1.00 93.69 89 PHE A C 1
ATOM 680 O O . PHE A 1 89 ? -8.749 -1.529 1.755 1.00 93.69 89 PHE A O 1
ATOM 687 N N . GLY A 1 90 ? -8.963 -0.888 3.881 1.00 92.62 90 GLY A N 1
ATOM 688 C CA . GLY A 1 90 ? -10.068 0.022 3.557 1.00 92.62 90 GLY A CA 1
ATOM 689 C C . GLY A 1 90 ? -11.333 -0.671 3.013 1.00 92.62 90 GLY A C 1
ATOM 690 O O . GLY A 1 90 ? -12.189 -0.013 2.431 1.00 92.62 90 GLY A O 1
ATOM 691 N N . ASN A 1 91 ? -11.488 -1.985 3.216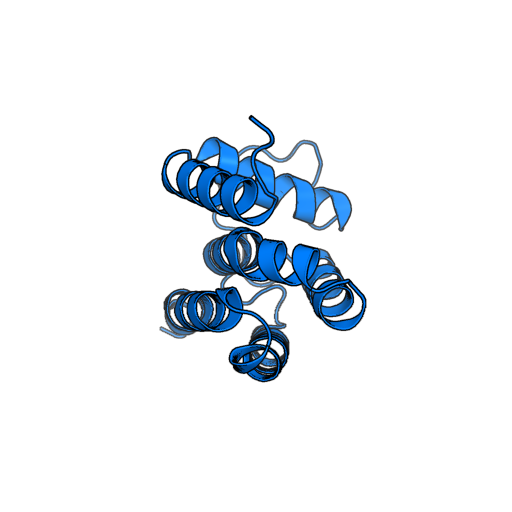 1.00 94.06 91 ASN A N 1
ATOM 692 C CA . ASN A 1 91 ? -12.485 -2.863 2.573 1.00 94.06 91 ASN A CA 1
ATOM 693 C C . ASN A 1 91 ? -12.274 -3.074 1.061 1.00 94.06 91 ASN A C 1
ATOM 695 O O . ASN A 1 91 ? -13.224 -3.386 0.345 1.00 94.06 91 ASN A O 1
ATOM 699 N N . ARG A 1 92 ?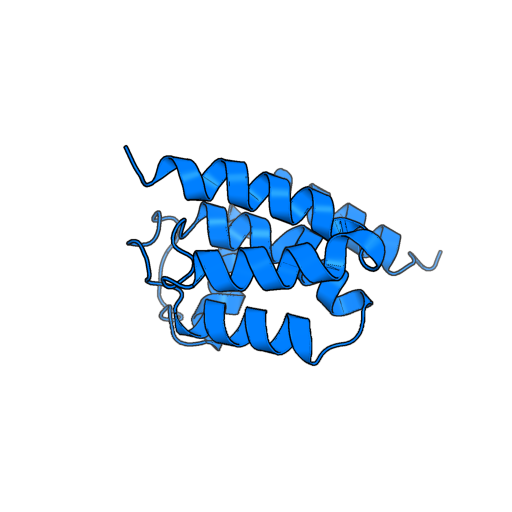 -11.033 -2.939 0.581 1.00 94.69 92 ARG A N 1
ATOM 700 C CA . ARG A 1 92 ? -10.645 -3.106 -0.828 1.00 94.69 92 ARG A CA 1
ATOM 701 C C . ARG A 1 92 ? -9.671 -4.269 -1.049 1.00 94.69 92 ARG A C 1
ATOM 703 O O . ARG A 1 92 ? -8.980 -4.312 -2.061 1.00 94.69 92 ARG A O 1
ATOM 710 N N . GLU A 1 93 ? -9.626 -5.237 -0.129 1.00 92.75 93 GLU A N 1
ATOM 711 C CA . GLU A 1 93 ? -8.737 -6.412 -0.206 1.00 92.75 93 GLU A CA 1
ATOM 712 C C . GLU A 1 93 ? -8.804 -7.123 -1.569 1.00 92.75 93 GLU A C 1
ATOM 714 O O . GLU A 1 93 ? -7.768 -7.428 -2.150 1.00 92.75 93 GLU A O 1
ATOM 719 N N . SER A 1 94 ? -10.004 -7.357 -2.110 1.00 92.69 94 SER A N 1
ATOM 720 C CA . SER A 1 94 ? -10.168 -8.033 -3.405 1.00 92.69 94 SER A CA 1
ATOM 721 C C . SER A 1 94 ? -9.570 -7.234 -4.562 1.00 92.69 94 SER A C 1
ATOM 723 O O . SER A 1 94 ? -8.885 -7.807 -5.403 1.00 92.69 94 SER A O 1
ATOM 725 N N . GLN A 1 95 ? -9.781 -5.916 -4.578 1.00 96.12 95 GLN A N 1
ATOM 726 C CA . GLN A 1 95 ? -9.211 -5.018 -5.584 1.00 96.12 95 GLN A CA 1
ATOM 727 C C . GLN A 1 95 ? -7.688 -5.005 -5.494 1.00 96.12 95 GLN A C 1
ATOM 729 O O . GLN A 1 95 ? -7.015 -5.097 -6.516 1.00 96.12 95 GLN A O 1
ATOM 734 N N . LEU A 1 96 ? -7.146 -4.976 -4.274 1.00 96.19 96 LEU A N 1
ATOM 735 C CA . LEU A 1 96 ? -5.708 -5.060 -4.067 1.00 96.19 96 LEU A CA 1
ATOM 736 C C . LEU A 1 96 ? -5.148 -6.400 -4.558 1.00 96.19 96 LEU A C 1
ATOM 738 O O . LEU A 1 96 ? -4.141 -6.412 -5.256 1.00 96.19 96 LEU A O 1
ATOM 742 N N . VAL A 1 97 ? -5.793 -7.529 -4.245 1.00 95.75 97 VAL A N 1
ATOM 743 C CA . VAL A 1 97 ? -5.356 -8.846 -4.740 1.00 95.75 97 VAL A CA 1
ATOM 744 C C . VAL A 1 97 ? -5.299 -8.864 -6.265 1.00 95.75 97 VAL A C 1
ATOM 746 O O . VAL A 1 97 ? -4.301 -9.336 -6.811 1.00 95.75 97 VAL A O 1
ATOM 749 N N . THR A 1 98 ? -6.321 -8.342 -6.946 1.00 96.25 98 THR A N 1
ATOM 750 C CA . THR A 1 98 ? -6.337 -8.241 -8.411 1.00 96.25 98 THR A CA 1
ATOM 751 C C . THR A 1 98 ? -5.189 -7.370 -8.917 1.00 96.25 98 THR A C 1
ATOM 753 O O . THR A 1 98 ? -4.360 -7.863 -9.680 1.00 96.25 98 THR A O 1
ATOM 756 N N . ALA A 1 99 ? -5.067 -6.138 -8.411 1.00 96.19 99 ALA A N 1
ATOM 757 C CA . ALA A 1 99 ? -4.041 -5.194 -8.848 1.00 96.19 99 ALA A CA 1
ATOM 758 C C . ALA A 1 99 ? -2.619 -5.753 -8.661 1.00 96.19 99 ALA A C 1
ATOM 760 O O . ALA A 1 99 ? -1.774 -5.649 -9.550 1.00 96.19 99 ALA A O 1
ATOM 761 N N . VAL A 1 100 ? -2.332 -6.408 -7.532 1.00 96.50 100 VAL A N 1
ATOM 762 C CA . VAL A 1 100 ? -1.012 -7.019 -7.329 1.00 96.50 100 VAL A CA 1
ATOM 763 C C . VAL A 1 100 ? -0.815 -8.240 -8.233 1.00 96.50 100 VAL A C 1
ATOM 765 O O . VAL A 1 100 ? 0.280 -8.432 -8.756 1.00 96.50 100 VAL A O 1
ATOM 768 N N . SER A 1 101 ? -1.853 -9.053 -8.454 1.00 96.31 101 SER A N 1
ATOM 769 C CA . SER A 1 101 ? -1.759 -10.254 -9.300 1.00 96.31 101 SER A CA 1
ATOM 770 C C . SER A 1 101 ? -1.411 -9.926 -10.749 1.00 96.31 101 SER A C 1
ATOM 772 O O . SER A 1 101 ? -0.572 -10.603 -11.334 1.00 96.31 101 SER A O 1
ATOM 774 N N . GLU A 1 102 ? -1.979 -8.854 -11.299 1.00 95.56 102 GLU A N 1
ATOM 775 C CA . GLU A 1 102 ? -1.690 -8.376 -12.660 1.00 95.56 102 GLU A CA 1
ATOM 776 C C . GLU A 1 102 ? -0.230 -7.929 -12.851 1.00 95.56 102 GLU A C 1
ATOM 778 O O . GLU A 1 102 ? 0.254 -7.841 -13.976 1.00 95.56 102 GLU A O 1
ATOM 783 N N . ARG A 1 103 ? 0.494 -7.674 -11.754 1.00 95.25 103 ARG A N 1
ATOM 784 C CA . ARG A 1 103 ? 1.872 -7.155 -11.750 1.00 95.25 103 ARG A CA 1
ATOM 785 C C . ARG A 1 103 ? 2.923 -8.208 -11.397 1.00 95.25 103 ARG A C 1
ATOM 787 O O . ARG A 1 103 ? 4.112 -7.909 -11.383 1.00 95.25 103 ARG A O 1
ATOM 794 N N . VAL A 1 104 ? 2.512 -9.450 -11.129 1.00 95.31 104 VAL A N 1
ATOM 795 C CA . VAL A 1 104 ? 3.389 -10.550 -10.677 1.00 95.31 104 VAL A CA 1
ATOM 796 C C . VAL A 1 104 ? 4.533 -10.872 -11.642 1.00 95.31 104 VAL A C 1
ATOM 798 O O . VAL A 1 104 ? 5.598 -11.310 -11.196 1.00 95.31 104 VAL A O 1
ATOM 801 N N . ASP A 1 105 ? 4.314 -10.667 -12.937 1.00 94.06 105 ASP A N 1
ATOM 802 C CA . ASP A 1 105 ? 5.290 -10.996 -13.978 1.00 94.06 105 ASP A CA 1
ATOM 803 C C . ASP A 1 105 ? 6.126 -9.788 -14.429 1.00 94.06 105 ASP A C 1
ATOM 805 O O . ASP A 1 105 ? 7.164 -9.970 -15.060 1.00 94.06 105 ASP A O 1
ATOM 809 N N . SER A 1 106 ? 5.715 -8.564 -14.081 1.00 92.62 106 SER A N 1
ATOM 810 C CA . SER A 1 106 ? 6.382 -7.320 -14.491 1.00 92.62 106 SER A CA 1
ATOM 811 C C . SER A 1 106 ? 7.104 -6.598 -13.354 1.00 92.62 106 SER A C 1
ATOM 813 O O . SER A 1 106 ? 8.061 -5.872 -13.617 1.00 92.62 106 SER A O 1
ATOM 815 N N . ILE A 1 107 ? 6.685 -6.804 -12.101 1.00 93.88 107 ILE A N 1
ATOM 816 C CA . ILE A 1 107 ? 7.214 -6.108 -10.926 1.00 93.88 107 ILE A CA 1
ATOM 817 C C . ILE A 1 107 ? 7.736 -7.140 -9.907 1.00 93.88 107 ILE A C 1
ATOM 819 O O . ILE A 1 107 ? 6.934 -7.876 -9.318 1.00 93.88 107 ILE A O 1
ATOM 823 N N . PRO A 1 108 ? 9.061 -7.232 -9.671 1.00 93.00 108 PRO A N 1
ATOM 824 C CA . PRO A 1 108 ? 9.657 -8.229 -8.777 1.00 93.00 108 PRO A CA 1
ATOM 825 C C . PRO A 1 108 ? 9.019 -8.304 -7.380 1.00 93.00 108 PRO A C 1
ATOM 827 O O . PRO A 1 108 ? 8.797 -9.402 -6.852 1.00 93.00 108 PRO A O 1
ATOM 830 N N . ALA A 1 109 ? 8.661 -7.160 -6.789 1.00 94.12 109 ALA A N 1
ATOM 831 C CA . ALA A 1 109 ? 8.061 -7.111 -5.458 1.00 94.12 109 ALA A CA 1
ATOM 832 C C . ALA A 1 109 ? 6.627 -7.671 -5.379 1.00 94.12 109 ALA A C 1
ATOM 834 O O . ALA A 1 109 ? 6.180 -8.055 -4.292 1.00 94.12 109 ALA A O 1
ATOM 835 N N . ALA A 1 110 ? 5.902 -7.786 -6.498 1.00 95.25 110 ALA A N 1
ATOM 836 C CA . ALA A 1 110 ? 4.490 -8.177 -6.509 1.00 95.25 110 ALA A CA 1
ATOM 837 C C . ALA A 1 110 ? 4.238 -9.564 -5.888 1.00 95.25 110 ALA A C 1
ATOM 839 O O . ALA A 1 110 ? 3.272 -9.760 -5.144 1.00 95.25 110 ALA A O 1
ATOM 840 N N . ARG A 1 111 ? 5.139 -10.535 -6.104 1.00 94.62 111 ARG A N 1
ATOM 841 C CA . ARG A 1 111 ? 5.010 -11.878 -5.501 1.00 94.62 111 ARG A CA 1
ATOM 842 C C . ARG A 1 111 ? 5.099 -11.835 -3.977 1.00 94.62 111 ARG A C 1
ATOM 844 O O . ARG A 1 111 ? 4.321 -12.502 -3.291 1.00 94.62 111 ARG A O 1
ATOM 851 N N . ALA A 1 112 ? 6.024 -11.039 -3.443 1.00 92.69 112 ALA A N 1
ATOM 852 C CA . ALA A 1 112 ? 6.176 -10.864 -2.003 1.00 92.69 112 ALA A CA 1
ATOM 853 C C . ALA A 1 112 ? 4.974 -10.116 -1.401 1.00 92.69 112 ALA A C 1
ATOM 855 O 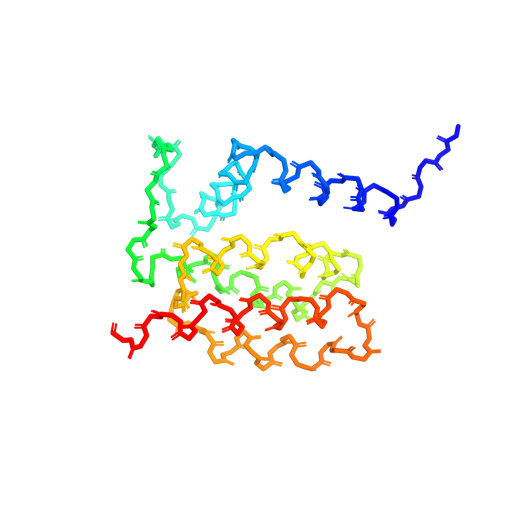O . ALA A 1 112 ? 4.483 -10.509 -0.339 1.00 92.69 112 ALA A O 1
ATOM 856 N N . ALA A 1 113 ? 4.449 -9.109 -2.104 1.00 94.31 113 ALA A N 1
ATOM 857 C CA . ALA A 1 113 ? 3.243 -8.390 -1.705 1.00 94.31 113 ALA A CA 1
ATOM 858 C C . ALA A 1 113 ? 2.017 -9.320 -1.624 1.00 94.31 113 ALA A C 1
ATOM 860 O O . ALA A 1 113 ? 1.322 -9.326 -0.608 1.00 94.31 113 ALA A O 1
ATOM 861 N N . LEU A 1 114 ? 1.794 -10.192 -2.618 1.00 94.94 114 LEU A N 1
ATOM 862 C CA . LEU A 1 114 ? 0.722 -11.201 -2.561 1.00 94.94 114 LEU A CA 1
ATOM 863 C C . LEU A 1 114 ? 0.863 -12.146 -1.368 1.00 94.94 114 LEU A C 1
ATOM 865 O O . LEU A 1 114 ? -0.134 -12.496 -0.733 1.00 94.94 114 LEU A O 1
ATOM 869 N N . ALA A 1 115 ? 2.087 -12.568 -1.048 1.00 93.38 115 ALA A N 1
ATOM 870 C CA . ALA A 1 115 ? 2.330 -13.409 0.117 1.00 93.38 115 ALA A CA 1
ATOM 871 C C . ALA A 1 115 ? 1.968 -12.681 1.425 1.00 93.38 115 ALA A C 1
ATOM 873 O O . ALA A 1 115 ? 1.354 -13.283 2.309 1.00 93.38 115 ALA A O 1
ATOM 874 N N . ALA A 1 116 ? 2.279 -11.385 1.533 1.00 91.50 116 ALA A N 1
ATOM 875 C CA . ALA A 1 116 ? 1.887 -10.561 2.675 1.00 91.50 116 ALA A CA 1
ATOM 876 C C . ALA A 1 116 ? 0.359 -10.410 2.776 1.00 91.50 116 ALA A C 1
ATOM 878 O O . ALA A 1 116 ? -0.201 -10.642 3.850 1.00 91.50 116 ALA A O 1
ATOM 879 N N . ILE A 1 117 ? -0.323 -10.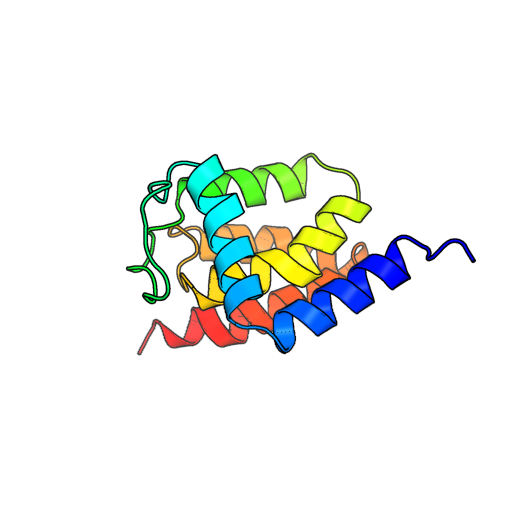127 1.659 1.00 92.44 117 ILE A N 1
ATOM 880 C CA . ILE A 1 117 ? -1.792 -10.046 1.603 1.00 92.44 117 ILE A CA 1
ATOM 881 C C . ILE A 1 117 ? -2.414 -11.356 2.094 1.00 92.44 117 ILE A C 1
ATOM 883 O O . ILE A 1 117 ? -3.259 -11.351 2.986 1.00 92.44 117 ILE A O 1
ATOM 887 N N . ARG A 1 118 ? -1.930 -12.502 1.603 1.00 90.44 118 ARG A N 1
ATOM 888 C CA . ARG A 1 118 ? -2.415 -13.822 2.036 1.00 90.44 118 ARG A CA 1
ATOM 889 C C . ARG A 1 118 ? -2.166 -14.083 3.523 1.00 90.44 118 ARG A C 1
ATOM 891 O O . ARG A 1 118 ? -3.020 -14.643 4.204 1.00 90.44 118 ARG A O 1
ATOM 898 N N . ARG A 1 119 ? -1.009 -13.675 4.047 1.00 89.25 119 ARG A N 1
ATOM 899 C CA . ARG A 1 119 ? -0.641 -13.882 5.455 1.00 89.25 119 ARG A CA 1
ATOM 900 C C . ARG A 1 119 ? -1.529 -13.091 6.416 1.00 89.25 119 ARG A C 1
ATOM 902 O O . ARG A 1 119 ? -1.869 -13.599 7.488 1.00 89.25 119 ARG A O 1
ATOM 909 N N . TYR A 1 120 ? -1.860 -11.854 6.065 1.00 83.50 120 TYR A N 1
ATOM 910 C CA . TYR A 1 120 ? -2.516 -10.915 6.974 1.00 83.50 120 TYR A CA 1
ATOM 911 C C . TYR A 1 120 ? -4.022 -10.763 6.709 1.00 83.50 120 TYR A C 1
ATOM 913 O O . TYR A 1 120 ? -4.780 -10.733 7.678 1.00 83.50 120 TYR A O 1
ATOM 921 N N . GLY A 1 121 ? -4.475 -10.781 5.450 1.00 69.06 121 GLY A N 1
ATOM 922 C CA . GLY A 1 121 ? -5.896 -10.687 5.078 1.00 69.06 121 GLY A CA 1
ATOM 923 C C . GLY A 1 121 ? -6.728 -11.883 5.558 1.00 69.06 121 GLY A C 1
ATOM 924 O O . GLY A 1 121 ? -7.772 -11.726 6.193 1.00 69.06 121 GLY A O 1
ATOM 925 N N . TYR A 1 122 ? -6.209 -13.109 5.412 1.00 56.94 122 TYR A N 1
ATOM 926 C CA . TYR A 1 122 ? -6.927 -14.325 5.832 1.00 56.94 122 TYR A CA 1
ATOM 927 C C . TYR A 1 122 ? -7.047 -14.493 7.354 1.00 56.94 122 TYR A C 1
ATOM 929 O O . TYR A 1 122 ? -7.930 -15.211 7.825 1.00 56.94 122 TYR A O 1
ATOM 937 N N . ARG A 1 123 ? -6.209 -13.814 8.149 1.00 55.94 123 ARG A N 1
ATOM 938 C CA . ARG A 1 123 ? -6.295 -13.857 9.620 1.00 55.94 123 ARG A CA 1
ATOM 939 C C . ARG A 1 123 ? -7.510 -13.112 10.184 1.00 55.94 123 ARG A C 1
ATOM 941 O O . ARG A 1 123 ? -7.818 -13.313 11.350 1.00 55.94 123 ARG A O 1
ATOM 948 N N . SER A 1 124 ? -8.210 -12.300 9.386 1.00 50.81 124 SER A N 1
ATOM 949 C CA . SER A 1 124 ? -9.379 -11.524 9.830 1.00 50.81 124 SER A CA 1
ATOM 950 C C . SER A 1 124 ? -10.729 -12.256 9.690 1.00 50.81 124 SER A C 1
ATOM 952 O O . SER A 1 124 ? -11.752 -11.675 10.050 1.00 50.81 124 SER A O 1
ATOM 954 N N . LYS A 1 125 ? -10.763 -13.485 9.146 1.00 45.94 125 LYS A N 1
ATOM 955 C CA . LYS A 1 125 ? -11.997 -14.275 8.913 1.00 45.94 125 LYS A CA 1
ATOM 956 C C . LYS A 1 125 ? -12.259 -15.377 9.961 1.00 45.94 125 LYS A C 1
ATOM 958 O O . LYS A 1 125 ? -13.092 -16.242 9.706 1.00 45.94 125 LYS A O 1
ATOM 963 N N . ARG A 1 126 ? -11.544 -15.386 11.091 1.00 40.78 126 ARG A N 1
ATOM 964 C CA . ARG A 1 126 ? -11.779 -16.311 12.215 1.00 40.78 126 ARG A CA 1
ATOM 965 C C . ARG A 1 126 ? -12.299 -15.573 13.433 1.00 40.78 126 ARG A C 1
ATOM 967 O O . ARG A 1 126 ? -11.828 -14.435 13.643 1.00 40.78 126 ARG A O 1
#

Radius of gyration: 14.0 Å; Cα contacts (8 Å, |Δi|>4): 141; chains: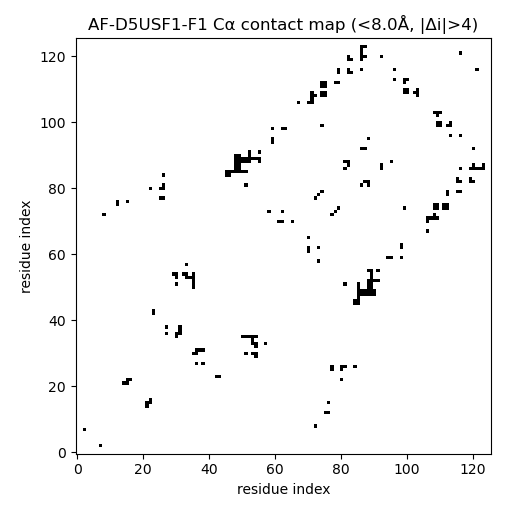 1; bounding box: 42×31×33 Å

Organism: Tsukamurella paurometabola (strain ATCC 8368 / DSM 20162 / CCUG 35730 / CIP 100753 / JCM 10117 / KCTC 9821 / NBRC 16120 / NCIMB 702349 / NCTC 13040) (NCBI:txid521096)

Foldseek 3Di:
DDQDLVNVLVVVLVVCVVDVVVLVVLLCVLCVVLVLDDPPDDDDDLDDALSQQSSLVVLLVCLVPDDQSVVLSCLSRVLLSQCQSHVCSNVCLVSLLVSLVVCVVPHVSSVVSNVSNVVRNVVVPD

Secondary structure (DSSP, 8-state):
----HHHHHHHHHHHHHH-HHHHHHHHHHHHHHTTSS-TTPPS---PPTT--HHHHHHHHHHHHHS-HHHHHHIIIIIHHHHHHH-TTGGGTHHHHHHHHHTTTTT-TTHHHHHHHHHHHHGGGG-

Mean predicted aligned error: 5.43 Å

pLDDT: mean 87.0, std 12.9, range [40.78, 97.12]